Protein AF-A3WXB7-F1 (afdb_monomer_lite)

Foldseek 3Di:
DDDDPDDDDDDDDDDDDDPPPPPPPPPPPPPDLVVQWAELVVLVFDFADPDECAVSVQVLQVVCQVVLIEYGYEFHEHEYAEHEHAASRAYEYAAPGAEYEHPDDDDNYDYDPHDNYHYYRYHYHPNPDDDDDD

pLDDT: mean 83.61, std 18.51, range [44.09, 98.44]

Sequence (134 aa):
MDIPRRHVLGASAAGIAGALAIPAEAARTAPLTSALGRDATHYGVRPNATGDQTRTLQRAIDEAARANAPLALPPGVYRTGPLQLSKGSQLVGVRGATTLTFTGGASLLAAEGADHLGLSNLTFDGGGIPLPER

Secondary structure (DSSP, 8-state):
----------------------------PPPPHHHHSEEGGGGT--TT-SS--HHHHHHHHHHHHHTT--EE--SEEEEES-EEEPTT-EEE--TTTEEEEE-SSS-SEEESS--S-EEES-EEE-TTPPPPP-

Structure (mmCIF, N/CA/C/O backbone):
data_AF-A3WXB7-F1
#
_entry.id   AF-A3WXB7-F1
#
loop_
_atom_site.group_PDB
_atom_site.id
_atom_site.type_symbol
_atom_site.label_atom_id
_atom_site.label_alt_id
_atom_site.label_comp_id
_atom_site.label_asym_id
_atom_site.label_entity_id
_atom_site.label_seq_id
_atom_site.pdbx_PDB_ins_code
_atom_site.Cartn_x
_atom_site.Cartn_y
_atom_site.Cartn_z
_atom_site.occupancy
_atom_site.B_iso_or_equiv
_atom_site.auth_seq_id
_atom_site.auth_comp_id
_atom_site.auth_asym_id
_atom_site.auth_atom_id
_atom_site.pdbx_PDB_model_num
ATOM 1 N N . MET A 1 1 ? 42.521 -59.313 -47.006 1.00 45.97 1 MET A N 1
ATOM 2 C CA . MET A 1 1 ? 41.905 -58.598 -45.873 1.00 45.97 1 MET A CA 1
ATOM 3 C C . MET A 1 1 ? 42.244 -59.441 -44.672 1.00 45.97 1 MET A C 1
ATOM 5 O O . MET A 1 1 ? 41.469 -60.320 -44.358 1.00 45.97 1 MET A O 1
ATOM 9 N N . ASP A 1 2 ? 43.424 -59.271 -44.072 1.00 45.75 2 ASP A N 1
ATOM 10 C CA . ASP A 1 2 ? 43.918 -60.262 -43.106 1.00 45.75 2 ASP A CA 1
ATOM 11 C C . ASP A 1 2 ? 44.731 -59.565 -42.016 1.00 45.75 2 ASP A C 1
ATOM 13 O O . ASP A 1 2 ? 45.954 -59.464 -42.063 1.00 45.75 2 ASP A O 1
ATOM 17 N N . ILE A 1 3 ? 44.002 -59.014 -41.046 1.00 57.66 3 ILE A N 1
ATOM 18 C CA . ILE A 1 3 ? 44.565 -58.394 -39.848 1.00 57.66 3 ILE A CA 1
ATOM 19 C C . ILE A 1 3 ? 44.895 -59.521 -38.849 1.00 57.66 3 ILE A C 1
ATOM 21 O O . ILE A 1 3 ? 43.994 -60.279 -38.470 1.00 57.66 3 ILE A O 1
ATOM 25 N N . PRO A 1 4 ? 46.163 -59.677 -38.420 1.00 68.19 4 PRO A N 1
ATOM 26 C CA . PRO A 1 4 ? 46.563 -60.750 -37.519 1.00 68.19 4 PRO A CA 1
ATOM 27 C C . PRO A 1 4 ? 46.015 -60.537 -36.101 1.00 68.19 4 PRO A C 1
ATOM 29 O O . PRO A 1 4 ? 46.194 -59.499 -35.472 1.00 68.19 4 PRO A O 1
ATOM 32 N N . ARG A 1 5 ? 45.378 -61.587 -35.581 1.00 64.44 5 ARG A N 1
ATOM 33 C CA . ARG A 1 5 ? 44.547 -61.615 -34.366 1.00 64.44 5 ARG A CA 1
ATOM 34 C C . ARG A 1 5 ? 45.340 -61.841 -33.068 1.00 64.44 5 ARG A C 1
ATOM 36 O O . ARG A 1 5 ? 44.822 -62.447 -32.137 1.00 64.44 5 ARG A O 1
ATOM 43 N N . ARG A 1 6 ? 46.613 -61.428 -33.005 1.00 66.69 6 ARG A N 1
ATOM 44 C CA . ARG A 1 6 ? 47.487 -61.717 -31.849 1.00 66.69 6 ARG A CA 1
ATOM 45 C C . ARG A 1 6 ? 48.388 -60.549 -31.431 1.00 66.69 6 ARG A C 1
ATOM 47 O O . ARG A 1 6 ? 49.546 -60.468 -31.809 1.00 66.69 6 ARG A O 1
ATOM 54 N N . HIS A 1 7 ? 47.823 -59.675 -30.614 1.00 50.16 7 HIS A N 1
ATOM 55 C CA . HIS A 1 7 ? 48.491 -58.867 -29.584 1.00 50.16 7 HIS A CA 1
ATOM 56 C C . HIS A 1 7 ? 47.348 -58.439 -28.649 1.00 50.16 7 HIS A C 1
ATOM 58 O O . HIS A 1 7 ? 46.575 -57.555 -28.987 1.00 50.16 7 HIS A O 1
ATOM 64 N N . VAL A 1 8 ? 46.924 -59.275 -27.699 1.00 57.16 8 VAL A N 1
ATOM 65 C CA . VAL A 1 8 ? 47.519 -59.489 -26.366 1.00 57.16 8 VAL A CA 1
ATOM 66 C C . VAL A 1 8 ? 47.756 -58.175 -25.615 1.00 57.16 8 VAL A C 1
ATOM 68 O O . VAL A 1 8 ? 48.728 -57.479 -25.872 1.00 57.16 8 VAL A O 1
ATOM 71 N N . LEU A 1 9 ? 46.819 -57.935 -24.688 1.00 50.56 9 LEU A N 1
ATOM 72 C CA . LEU A 1 9 ? 46.906 -57.308 -23.363 1.00 50.56 9 LEU A CA 1
ATOM 73 C C . LEU A 1 9 ? 47.745 -56.035 -23.159 1.00 50.56 9 LEU A C 1
ATOM 75 O O . LEU A 1 9 ? 48.964 -56.050 -23.272 1.00 50.56 9 LEU A O 1
ATOM 79 N N . GLY A 1 10 ? 47.091 -55.025 -22.572 1.00 49.62 10 GLY A N 1
ATOM 80 C CA . GLY A 1 10 ? 47.752 -54.126 -21.622 1.00 49.62 10 GLY A CA 1
ATOM 81 C C . GLY A 1 10 ? 47.085 -52.762 -21.457 1.00 49.62 10 GLY A C 1
ATOM 82 O O . GLY A 1 10 ? 47.447 -51.841 -22.173 1.00 49.62 10 GLY A O 1
ATOM 83 N N . ALA A 1 11 ? 46.154 -52.627 -20.506 1.00 52.94 11 ALA A N 1
ATOM 84 C CA . ALA A 1 11 ? 45.912 -51.398 -19.728 1.00 52.94 11 ALA A CA 1
ATOM 85 C C . ALA A 1 11 ? 44.808 -51.696 -18.690 1.00 52.94 11 ALA A C 1
ATOM 87 O O . ALA A 1 11 ? 43.649 -51.861 -19.048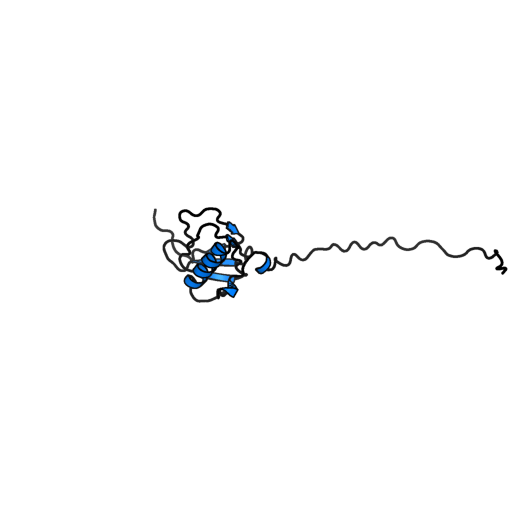 1.00 52.94 11 ALA A O 1
ATOM 88 N N . SER A 1 12 ? 45.158 -52.084 -17.465 1.00 55.44 12 SER A N 1
ATOM 89 C CA . SER A 1 12 ? 45.448 -51.197 -16.324 1.00 55.44 12 SER A CA 1
ATOM 90 C C . SER A 1 12 ? 44.184 -50.731 -15.602 1.00 55.44 12 SER A C 1
ATOM 92 O O . SER A 1 12 ? 43.299 -50.098 -16.165 1.00 55.44 12 SER A O 1
ATOM 94 N N . ALA A 1 13 ? 44.143 -51.106 -14.328 1.00 50.31 13 ALA A N 1
ATOM 95 C CA . ALA A 1 13 ? 43.083 -50.906 -13.363 1.00 50.31 13 ALA A CA 1
ATOM 96 C C . ALA A 1 13 ? 42.893 -49.446 -12.915 1.00 50.31 13 ALA A C 1
ATOM 98 O O . ALA A 1 13 ? 43.806 -48.633 -13.004 1.00 50.31 13 ALA A O 1
ATOM 99 N N . ALA A 1 14 ? 41.727 -49.232 -12.294 1.00 50.16 14 ALA A N 1
ATOM 100 C CA . ALA A 1 14 ? 41.417 -48.230 -11.273 1.00 50.16 14 ALA A CA 1
ATOM 101 C C . ALA A 1 14 ? 41.447 -46.749 -11.695 1.00 50.16 14 ALA A C 1
ATOM 103 O O . ALA A 1 14 ? 42.493 -46.158 -11.939 1.00 50.16 14 ALA A O 1
ATOM 104 N N . GLY A 1 15 ? 40.274 -46.110 -11.660 1.00 44.09 15 GLY A N 1
ATOM 105 C CA . GLY A 1 15 ? 40.173 -44.671 -11.868 1.00 44.09 15 GLY A CA 1
ATOM 106 C C . GLY A 1 15 ? 38.820 -44.073 -11.493 1.00 44.09 15 GLY A C 1
ATOM 107 O O . GLY A 1 15 ? 37.953 -43.930 -12.340 1.00 44.09 15 GLY A O 1
ATOM 108 N N . ILE A 1 16 ? 38.737 -43.622 -10.239 1.00 52.88 16 ILE A N 1
ATOM 109 C CA . ILE A 1 16 ? 37.951 -42.477 -9.749 1.00 52.88 16 ILE A CA 1
ATOM 110 C C . ILE A 1 16 ? 36.415 -42.636 -9.692 1.00 52.88 16 ILE A C 1
ATOM 112 O O . ILE A 1 16 ? 35.661 -42.189 -10.552 1.00 52.88 16 ILE A O 1
ATOM 116 N N . ALA A 1 17 ? 35.947 -43.163 -8.557 1.00 51.78 17 ALA A N 1
ATOM 117 C CA . ALA A 1 17 ? 34.673 -42.749 -7.980 1.00 51.78 17 ALA A CA 1
ATOM 118 C C . ALA A 1 17 ? 34.779 -41.267 -7.575 1.00 51.78 17 ALA A C 1
ATOM 120 O O . ALA A 1 17 ? 35.648 -40.898 -6.788 1.00 51.78 17 ALA A O 1
ATOM 121 N N . GLY A 1 18 ? 33.921 -40.418 -8.134 1.00 45.62 18 GLY A N 1
ATOM 122 C CA . GLY A 1 18 ? 33.960 -38.978 -7.887 1.00 45.62 18 GLY A CA 1
ATOM 123 C C . GLY A 1 18 ? 32.817 -38.242 -8.569 1.00 45.62 18 GLY A C 1
ATOM 124 O O . GLY A 1 18 ? 33.044 -37.252 -9.256 1.00 45.62 18 GLY A O 1
ATOM 125 N N . ALA A 1 19 ? 31.583 -38.728 -8.411 1.00 49.22 19 ALA A N 1
ATOM 126 C CA . ALA A 1 19 ? 30.418 -37.893 -8.666 1.00 49.22 19 ALA A CA 1
ATOM 127 C C . ALA A 1 19 ? 30.423 -36.780 -7.608 1.00 49.22 19 ALA A C 1
ATOM 129 O O . ALA A 1 19 ? 29.985 -36.982 -6.477 1.00 49.22 19 ALA A O 1
ATOM 130 N N . LEU A 1 20 ? 30.992 -35.626 -7.957 1.00 46.44 20 LEU A N 1
ATOM 131 C CA . LEU A 1 20 ? 30.849 -34.401 -7.184 1.00 46.44 20 LEU A CA 1
ATOM 132 C C . LEU A 1 20 ? 29.361 -34.047 -7.179 1.00 46.44 20 LEU A C 1
ATOM 134 O O . LEU A 1 20 ? 28.842 -33.452 -8.122 1.00 46.44 20 LEU A O 1
ATOM 138 N N . ALA A 1 21 ? 28.663 -34.459 -6.124 1.00 54.25 21 ALA A N 1
ATOM 139 C CA . ALA A 1 21 ? 27.364 -33.919 -5.786 1.00 54.25 21 ALA A CA 1
ATOM 140 C C . ALA A 1 21 ? 27.575 -32.435 -5.477 1.00 54.25 21 ALA A C 1
ATOM 142 O O . ALA A 1 21 ? 28.007 -32.079 -4.385 1.00 54.25 21 ALA A O 1
ATOM 143 N N . ILE A 1 22 ? 27.336 -31.570 -6.462 1.00 55.94 22 ILE A N 1
ATOM 144 C CA . ILE A 1 22 ? 27.180 -30.141 -6.212 1.00 55.94 22 ILE A CA 1
ATOM 145 C C . ILE A 1 22 ? 25.876 -30.021 -5.422 1.00 55.94 22 ILE A C 1
ATOM 147 O O . ILE A 1 22 ? 24.821 -30.331 -5.986 1.00 55.94 22 ILE A O 1
ATOM 151 N N . PRO A 1 23 ? 25.890 -29.620 -4.137 1.00 47.44 23 PRO A N 1
ATOM 152 C CA . PRO A 1 23 ? 24.653 -29.227 -3.502 1.00 47.44 23 PRO A CA 1
ATOM 153 C C . PRO A 1 23 ? 24.188 -27.988 -4.261 1.00 47.44 23 PRO A C 1
ATOM 155 O O . PRO A 1 23 ? 24.803 -26.924 -4.191 1.00 47.44 23 PRO A O 1
ATOM 158 N N . ALA A 1 24 ? 23.127 -28.144 -5.049 1.00 53.44 24 ALA A N 1
ATOM 159 C CA . ALA A 1 24 ? 22.360 -27.023 -5.548 1.00 53.44 24 ALA A CA 1
ATOM 160 C C . ALA A 1 24 ? 21.657 -26.402 -4.336 1.00 53.44 24 ALA A C 1
ATOM 162 O O . ALA A 1 24 ? 20.465 -26.601 -4.112 1.00 53.44 24 ALA A O 1
ATOM 163 N N . GLU A 1 25 ? 22.420 -25.674 -3.522 1.00 49.50 25 GLU A N 1
ATOM 164 C CA . GLU A 1 25 ? 21.891 -24.656 -2.631 1.00 49.50 25 GLU A CA 1
ATOM 165 C C . GLU A 1 25 ? 21.310 -23.600 -3.571 1.00 49.50 25 GLU A C 1
ATOM 167 O O . GLU A 1 25 ? 21.975 -22.650 -3.988 1.00 49.50 25 GLU A O 1
ATOM 172 N N . ALA A 1 26 ? 20.091 -23.861 -4.042 1.00 53.28 26 ALA A N 1
ATOM 173 C CA . ALA A 1 26 ? 19.341 -22.945 -4.864 1.00 53.28 26 ALA A CA 1
ATOM 174 C C . ALA A 1 26 ? 19.209 -21.670 -4.040 1.00 53.28 26 ALA A C 1
ATOM 176 O O . ALA A 1 26 ? 18.409 -21.599 -3.104 1.00 53.28 26 ALA A O 1
ATOM 177 N N . ALA A 1 27 ? 20.046 -20.685 -4.366 1.00 52.97 27 ALA A N 1
ATOM 178 C CA . ALA A 1 27 ? 19.901 -19.326 -3.908 1.00 52.97 27 ALA A CA 1
ATOM 179 C C . ALA A 1 27 ? 18.460 -18.938 -4.232 1.00 52.97 27 ALA A C 1
ATOM 181 O O . ALA A 1 27 ? 18.109 -18.732 -5.396 1.00 52.97 27 ALA A O 1
ATOM 182 N N . ARG A 1 28 ? 17.600 -18.939 -3.207 1.00 55.47 28 ARG A N 1
ATOM 183 C CA . ARG A 1 28 ? 16.208 -18.513 -3.315 1.00 55.47 28 ARG A CA 1
ATOM 184 C C . ARG A 1 28 ? 16.241 -17.011 -3.540 1.00 55.47 28 ARG A C 1
ATOM 186 O O . ARG A 1 28 ? 16.081 -16.222 -2.614 1.00 55.47 28 ARG A O 1
ATOM 193 N N . THR A 1 29 ? 16.523 -16.625 -4.776 1.00 56.34 29 THR A N 1
ATOM 194 C CA . THR A 1 29 ? 16.190 -15.312 -5.296 1.00 56.34 29 THR A CA 1
ATOM 195 C C . THR A 1 29 ? 14.705 -15.130 -5.022 1.00 56.34 29 THR A C 1
ATOM 197 O O . THR A 1 29 ? 13.896 -16.009 -5.331 1.00 56.34 29 THR A O 1
ATOM 200 N N . ALA A 1 30 ? 14.355 -14.046 -4.327 1.00 59.03 30 ALA A N 1
ATOM 201 C CA . ALA A 1 30 ? 12.958 -13.724 -4.094 1.00 59.03 30 ALA A CA 1
ATOM 202 C C . ALA A 1 30 ? 12.237 -13.764 -5.454 1.00 59.03 30 ALA A C 1
ATOM 204 O O . ALA A 1 30 ? 12.782 -13.222 -6.423 1.00 59.03 30 ALA A O 1
ATOM 205 N N . PRO A 1 31 ? 11.077 -14.441 -5.563 1.00 57.50 31 PRO A N 1
ATOM 206 C CA . PRO A 1 31 ? 10.340 -14.481 -6.815 1.00 57.50 31 PRO A CA 1
ATOM 207 C C . PRO A 1 31 ? 10.139 -13.051 -7.311 1.00 57.50 31 PRO A C 1
ATOM 209 O O . PRO A 1 31 ? 9.830 -12.155 -6.521 1.00 57.50 31 PRO A O 1
ATOM 212 N N . LEU A 1 32 ? 10.370 -12.837 -8.610 1.00 59.19 32 LEU A N 1
ATOM 213 C CA . LEU A 1 32 ? 10.192 -11.529 -9.233 1.00 59.19 32 LEU A CA 1
ATOM 214 C C . LEU A 1 32 ? 8.804 -11.002 -8.863 1.00 59.19 32 LEU A C 1
ATOM 216 O O . LEU A 1 32 ? 7.828 -11.741 -8.954 1.00 59.19 32 LEU A O 1
ATOM 220 N N . THR A 1 33 ? 8.691 -9.736 -8.465 1.00 59.00 33 THR A N 1
ATOM 221 C CA . THR A 1 33 ? 7.406 -9.143 -8.063 1.00 59.00 33 THR A CA 1
ATOM 222 C C . THR A 1 33 ? 6.347 -9.289 -9.167 1.00 59.00 33 THR A C 1
ATOM 224 O O . THR A 1 33 ? 5.193 -9.576 -8.877 1.00 59.00 33 THR A O 1
ATOM 227 N N . SER A 1 34 ? 6.760 -9.256 -10.441 1.00 58.91 34 SER A N 1
ATOM 228 C CA . SER A 1 34 ? 5.895 -9.541 -11.599 1.00 58.91 34 SER A CA 1
ATOM 229 C C . SER A 1 34 ? 5.378 -10.987 -11.686 1.00 58.91 34 SER A C 1
ATOM 231 O O . SER A 1 34 ? 4.384 -11.227 -12.363 1.00 58.91 34 SER A O 1
ATOM 233 N N . ALA A 1 35 ? 6.029 -11.960 -11.043 1.00 67.12 35 ALA A N 1
ATOM 234 C CA . ALA A 1 35 ? 5.550 -13.342 -10.962 1.00 67.12 35 ALA A CA 1
ATOM 235 C C . ALA A 1 35 ? 4.457 -13.517 -9.893 1.00 67.12 35 ALA A C 1
ATOM 237 O O . ALA A 1 35 ? 3.756 -14.525 -9.887 1.00 67.12 35 ALA A O 1
ATOM 238 N N . LEU A 1 36 ? 4.315 -12.540 -8.991 1.00 72.50 36 LEU A N 1
ATOM 239 C CA . LEU A 1 36 ? 3.317 -12.534 -7.922 1.00 72.50 36 LEU A CA 1
ATOM 240 C C . LEU A 1 36 ? 1.998 -11.884 -8.365 1.00 72.50 36 LEU A C 1
ATOM 242 O O . LEU A 1 36 ? 0.971 -12.112 -7.732 1.00 72.50 36 LEU A O 1
ATOM 246 N N . GLY A 1 37 ? 2.020 -11.080 -9.433 1.00 87.88 37 GLY A N 1
ATOM 247 C CA . GLY A 1 37 ? 0.868 -10.338 -9.929 1.00 87.88 37 GLY A CA 1
ATOM 248 C C . GLY A 1 37 ? 1.264 -9.112 -10.754 1.00 87.88 37 GLY A C 1
ATOM 249 O O . GLY A 1 37 ? 2.384 -9.003 -11.252 1.00 87.88 37 GLY A O 1
ATOM 250 N N . ARG A 1 38 ? 0.336 -8.165 -10.897 1.00 93.88 38 ARG A N 1
ATOM 251 C CA . ARG A 1 38 ? 0.571 -6.879 -11.559 1.00 93.88 38 ARG A CA 1
ATOM 252 C C . ARG A 1 38 ? 1.410 -5.973 -10.666 1.00 93.88 38 ARG A C 1
ATOM 254 O O . ARG A 1 38 ? 1.016 -5.697 -9.539 1.00 93.88 38 ARG A O 1
ATOM 261 N N . ASP A 1 39 ? 2.539 -5.489 -11.169 1.00 95.12 39 ASP A N 1
ATOM 262 C CA . ASP A 1 39 ? 3.440 -4.629 -10.398 1.00 95.12 39 ASP A CA 1
ATOM 263 C C . ASP A 1 39 ? 2.818 -3.240 -10.150 1.00 95.12 39 ASP A C 1
ATOM 265 O O . ASP A 1 39 ? 2.457 -2.517 -11.085 1.00 95.12 39 ASP A O 1
ATOM 269 N N . ALA A 1 40 ? 2.720 -2.852 -8.876 1.00 96.38 40 ALA A N 1
ATOM 270 C CA . ALA A 1 40 ? 2.195 -1.563 -8.432 1.00 96.38 40 ALA A CA 1
ATOM 271 C C . ALA A 1 40 ? 2.927 -0.356 -9.053 1.00 96.38 40 ALA A C 1
ATOM 273 O O . ALA A 1 40 ? 2.337 0.714 -9.237 1.00 96.38 40 ALA A O 1
ATOM 274 N N . THR A 1 41 ? 4.199 -0.512 -9.425 1.00 95.69 41 THR A N 1
ATOM 275 C CA . THR A 1 41 ? 5.005 0.557 -10.028 1.00 95.69 41 THR A CA 1
ATOM 276 C C . THR A 1 41 ? 4.536 0.957 -11.422 1.00 95.69 41 THR A C 1
ATOM 278 O O . THR A 1 41 ? 4.700 2.127 -11.795 1.00 95.69 41 THR A O 1
ATOM 281 N N . HIS A 1 42 ? 3.873 0.049 -12.150 1.00 95.38 42 HIS A N 1
ATOM 282 C CA . HIS A 1 42 ? 3.221 0.351 -13.428 1.00 95.38 42 HIS A CA 1
ATOM 283 C C . HIS A 1 42 ? 2.017 1.284 -13.264 1.00 95.38 42 HIS A C 1
ATOM 285 O O . HIS A 1 42 ? 1.713 2.058 -14.166 1.00 95.38 42 HIS A O 1
ATOM 291 N N . TYR A 1 43 ? 1.390 1.287 -12.087 1.00 95.81 43 TYR A N 1
ATOM 292 C CA . TYR A 1 43 ? 0.300 2.202 -11.736 1.00 95.81 43 TYR A CA 1
ATOM 293 C C . TYR A 1 43 ? 0.795 3.530 -11.148 1.00 95.81 43 TYR A C 1
ATOM 295 O O . TYR A 1 43 ? -0.003 4.369 -10.719 1.00 95.81 43 TYR A O 1
ATOM 303 N N . GLY A 1 44 ? 2.115 3.740 -11.128 1.00 96.31 44 GLY A N 1
ATOM 304 C CA . GLY A 1 44 ? 2.752 4.949 -10.614 1.00 96.31 44 GLY A CA 1
ATOM 305 C C . GLY A 1 44 ? 3.059 4.916 -9.120 1.00 96.31 44 GLY A C 1
ATOM 306 O O . GLY A 1 44 ? 3.545 5.917 -8.602 1.00 96.31 44 GLY A O 1
ATOM 307 N N . VAL A 1 45 ? 2.820 3.796 -8.428 1.00 97.75 45 VAL A N 1
ATOM 308 C CA . VAL A 1 45 ? 3.254 3.638 -7.034 1.00 97.75 45 VAL A CA 1
ATOM 309 C C . VAL A 1 45 ? 4.787 3.632 -6.996 1.00 97.75 45 VAL A C 1
ATOM 311 O O . VAL A 1 45 ? 5.459 3.098 -7.885 1.00 97.75 45 VAL A O 1
ATOM 314 N N . ARG A 1 46 ? 5.367 4.280 -5.991 1.00 98.06 46 ARG A N 1
ATOM 315 C CA . ARG A 1 46 ? 6.814 4.399 -5.809 1.00 98.06 46 ARG A CA 1
ATOM 316 C C . ARG A 1 46 ? 7.209 3.863 -4.431 1.00 98.06 46 ARG A C 1
ATOM 318 O O . ARG A 1 46 ? 6.752 4.409 -3.424 1.00 98.06 46 ARG A O 1
ATOM 325 N N . PRO A 1 47 ? 8.042 2.813 -4.353 1.00 97.19 47 PRO A N 1
ATOM 326 C CA . PRO A 1 47 ? 8.572 2.346 -3.079 1.00 97.19 47 PRO A CA 1
ATOM 327 C C . PRO A 1 47 ? 9.403 3.447 -2.414 1.00 97.19 47 PRO A C 1
ATOM 329 O O . PRO A 1 47 ? 10.136 4.165 -3.093 1.00 97.19 47 PRO A O 1
ATOM 332 N N . ASN A 1 48 ? 9.311 3.567 -1.090 1.00 97.88 48 ASN A N 1
ATOM 333 C CA . ASN A 1 48 ? 10.069 4.528 -0.279 1.00 97.88 48 ASN A CA 1
ATOM 334 C C . ASN A 1 48 ? 9.813 6.005 -0.623 1.00 97.88 48 ASN A C 1
ATOM 336 O O . ASN A 1 48 ? 10.625 6.868 -0.282 1.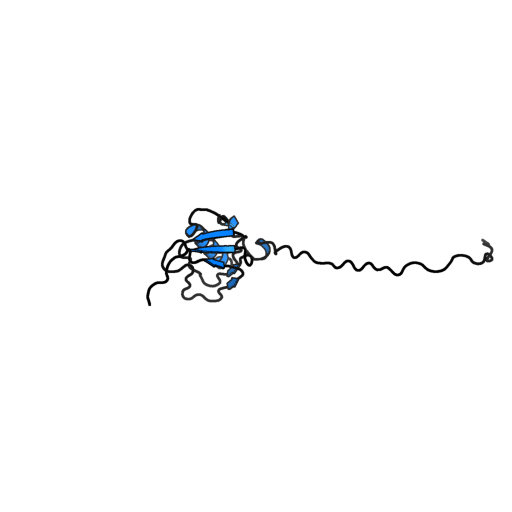00 97.88 48 ASN A O 1
ATOM 340 N N . ALA A 1 49 ? 8.695 6.322 -1.283 1.00 97.19 49 ALA A N 1
ATOM 341 C CA . ALA A 1 49 ? 8.307 7.712 -1.475 1.00 97.19 49 ALA A CA 1
ATOM 342 C C . ALA A 1 49 ? 8.066 8.392 -0.117 1.00 97.19 49 ALA A C 1
ATOM 344 O O . ALA A 1 49 ? 7.503 7.804 0.811 1.00 97.19 49 ALA A O 1
ATOM 345 N N . THR A 1 50 ? 8.484 9.651 -0.002 1.00 94.94 50 THR A N 1
ATOM 346 C CA . THR A 1 50 ? 8.293 10.449 1.216 1.00 94.94 50 THR A CA 1
ATOM 347 C C . THR A 1 50 ? 6.856 10.945 1.366 1.00 94.94 50 THR A C 1
ATOM 349 O O . THR A 1 50 ? 6.395 11.137 2.487 1.00 94.94 50 THR A O 1
ATOM 352 N N . GLY A 1 51 ? 6.154 11.137 0.246 1.00 94.94 51 GLY A N 1
ATOM 353 C CA . GLY A 1 51 ? 4.776 11.617 0.204 1.00 94.94 51 GLY A CA 1
ATOM 354 C C . GLY A 1 51 ? 3.730 10.519 0.384 1.00 94.94 51 GLY A C 1
ATOM 355 O O . GLY A 1 51 ? 3.997 9.332 0.188 1.00 94.94 51 GLY A O 1
ATOM 356 N N . ASP A 1 52 ? 2.517 10.951 0.722 1.00 96.94 52 ASP A N 1
ATOM 357 C CA . ASP A 1 52 ? 1.333 10.100 0.757 1.00 96.94 52 ASP A CA 1
ATOM 358 C C . ASP A 1 52 ? 0.953 9.626 -0.657 1.00 96.94 52 ASP A C 1
ATOM 360 O O . ASP A 1 52 ? 0.899 10.416 -1.603 1.00 96.94 52 ASP A O 1
ATOM 364 N N . GLN A 1 53 ? 0.701 8.326 -0.802 1.00 98.12 53 GLN A N 1
ATOM 365 C CA . GLN A 1 53 ? 0.376 7.689 -2.078 1.00 98.12 53 GLN A CA 1
ATOM 366 C C . GLN A 1 53 ? -1.034 7.095 -2.109 1.00 98.12 53 GLN A C 1
ATOM 368 O O . GLN A 1 53 ? -1.318 6.282 -2.989 1.00 98.12 53 GLN A O 1
ATOM 373 N N . THR A 1 54 ? -1.928 7.508 -1.204 1.00 98.31 54 THR A N 1
ATOM 374 C CA . THR A 1 54 ? -3.254 6.890 -1.017 1.00 98.31 54 THR A CA 1
ATOM 375 C C . THR A 1 54 ? -4.024 6.775 -2.326 1.00 98.31 54 THR A C 1
ATOM 377 O O . THR A 1 54 ? -4.463 5.694 -2.702 1.00 98.31 54 THR A O 1
ATOM 380 N N . ARG A 1 55 ? -4.130 7.872 -3.088 1.00 98.19 55 ARG A N 1
ATOM 381 C CA . ARG A 1 55 ? -4.870 7.886 -4.364 1.00 98.19 55 ARG A CA 1
ATOM 382 C C . ARG A 1 55 ? -4.273 6.931 -5.397 1.00 98.19 55 ARG A C 1
ATOM 384 O O . ARG A 1 55 ? -5.005 6.253 -6.113 1.00 98.19 55 ARG A O 1
ATOM 391 N N . THR A 1 56 ? -2.947 6.886 -5.484 1.00 98.31 56 THR A N 1
ATOM 392 C CA . THR A 1 56 ? -2.235 6.049 -6.455 1.00 98.31 56 THR A CA 1
ATOM 393 C C . THR A 1 56 ? -2.343 4.572 -6.087 1.00 98.31 56 THR A C 1
ATOM 395 O O . THR A 1 56 ? -2.594 3.748 -6.964 1.00 98.31 56 THR A O 1
ATOM 398 N N . LEU A 1 57 ? -2.209 4.247 -4.798 1.00 98.44 57 LEU A N 1
ATOM 399 C CA . LEU A 1 57 ? -2.394 2.898 -4.265 1.00 98.44 57 LEU A CA 1
ATOM 400 C C . LEU A 1 57 ? -3.836 2.422 -4.438 1.00 98.44 57 LEU A C 1
ATOM 402 O O . LEU A 1 57 ? -4.039 1.316 -4.928 1.00 98.44 57 LEU A O 1
ATOM 406 N N . GLN A 1 58 ? -4.823 3.265 -4.124 1.00 98.38 58 GLN A N 1
ATOM 407 C CA . GLN A 1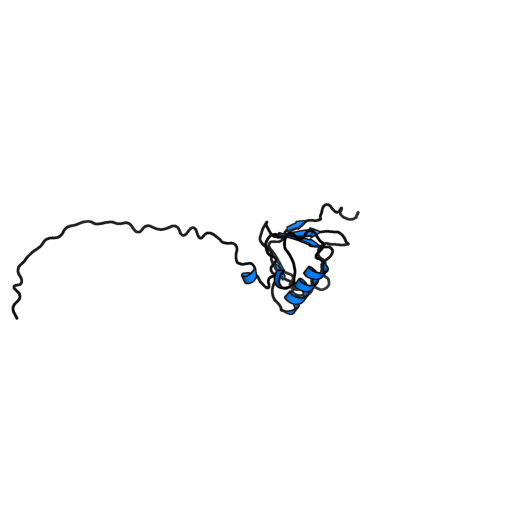 58 ? -6.236 2.932 -4.301 1.00 98.38 58 GLN A CA 1
ATOM 408 C C . GLN A 1 58 ? -6.542 2.584 -5.758 1.00 98.38 58 GLN A C 1
ATOM 410 O O . GLN A 1 58 ? -7.093 1.526 -6.043 1.00 98.38 58 GLN A O 1
ATOM 415 N N . ARG A 1 59 ? -6.098 3.427 -6.699 1.00 98.00 59 ARG A N 1
ATOM 416 C CA . ARG A 1 59 ? -6.260 3.150 -8.130 1.00 98.00 59 ARG A CA 1
ATOM 417 C C . ARG A 1 59 ? -5.604 1.829 -8.537 1.00 98.00 59 ARG A C 1
ATOM 419 O O . ARG A 1 59 ? -6.199 1.069 -9.292 1.00 98.00 59 ARG A O 1
ATOM 426 N N . ALA A 1 60 ? -4.394 1.553 -8.050 1.00 97.81 60 ALA A N 1
ATOM 427 C CA . ALA A 1 60 ? -3.688 0.312 -8.361 1.00 97.81 60 ALA A CA 1
ATOM 428 C C . ALA A 1 60 ? -4.449 -0.925 -7.848 1.00 97.81 60 ALA A C 1
ATOM 430 O O . ALA A 1 60 ? -4.567 -1.912 -8.573 1.00 97.81 60 ALA A O 1
ATOM 431 N N . ILE A 1 61 ? -5.003 -0.851 -6.633 1.00 97.19 61 ILE A N 1
ATOM 432 C CA . ILE A 1 61 ? -5.851 -1.897 -6.041 1.00 97.19 61 ILE A CA 1
ATOM 433 C C . ILE A 1 61 ? -7.087 -2.126 -6.908 1.00 97.19 61 ILE A C 1
ATOM 435 O O . ILE A 1 61 ? -7.351 -3.258 -7.310 1.00 97.19 61 ILE A O 1
ATOM 439 N N . ASP A 1 62 ? -7.803 -1.055 -7.246 1.00 96.19 62 ASP A N 1
ATOM 440 C CA . ASP A 1 62 ? -9.042 -1.138 -8.017 1.00 96.19 62 ASP A CA 1
ATOM 441 C C . ASP A 1 62 ? -8.800 -1.709 -9.420 1.00 96.19 62 ASP A C 1
ATOM 443 O O . ASP A 1 62 ? -9.558 -2.553 -9.897 1.00 96.19 62 ASP A O 1
ATOM 447 N N . GLU A 1 63 ? -7.735 -1.275 -10.097 1.00 96.19 63 GLU A N 1
ATOM 448 C CA . GLU A 1 63 ? -7.395 -1.758 -11.436 1.00 96.19 63 GLU A CA 1
ATOM 449 C C . GLU A 1 63 ? -6.918 -3.217 -11.429 1.00 96.19 63 GLU A C 1
ATOM 451 O O . GLU A 1 63 ? -7.262 -3.973 -12.342 1.00 96.19 63 GLU A O 1
ATOM 456 N N . ALA A 1 64 ? -6.170 -3.644 -10.408 1.00 95.38 64 ALA A N 1
ATOM 457 C CA . ALA A 1 64 ? -5.765 -5.040 -10.256 1.00 95.38 64 ALA A CA 1
ATOM 458 C C . ALA A 1 64 ? -6.961 -5.952 -9.928 1.00 95.38 64 ALA A C 1
ATOM 460 O O . ALA A 1 64 ? -7.136 -6.990 -10.573 1.00 95.38 64 ALA A O 1
ATOM 461 N N . ALA A 1 65 ? -7.839 -5.522 -9.015 1.00 93.94 65 ALA A N 1
ATOM 462 C CA . ALA A 1 65 ? -9.058 -6.243 -8.654 1.00 93.94 65 ALA A CA 1
ATOM 463 C C . ALA A 1 65 ? -10.003 -6.402 -9.857 1.00 93.94 65 ALA A C 1
ATOM 465 O O . ALA A 1 65 ? -10.456 -7.508 -10.146 1.00 93.94 65 ALA A O 1
ATOM 466 N N . ARG A 1 66 ? -10.225 -5.332 -10.638 1.00 93.88 66 ARG A N 1
ATOM 467 C CA . ARG A 1 66 ? -11.006 -5.390 -11.894 1.00 93.88 66 ARG A CA 1
ATOM 468 C C . ARG A 1 66 ? -10.416 -6.359 -12.914 1.00 93.88 66 ARG A C 1
ATOM 470 O O . ARG A 1 66 ? -11.155 -6.970 -13.681 1.00 93.88 66 ARG A O 1
ATOM 477 N N . ALA A 1 67 ? -9.094 -6.499 -12.929 1.00 93.81 67 ALA A N 1
ATOM 478 C CA . ALA A 1 67 ? -8.396 -7.439 -1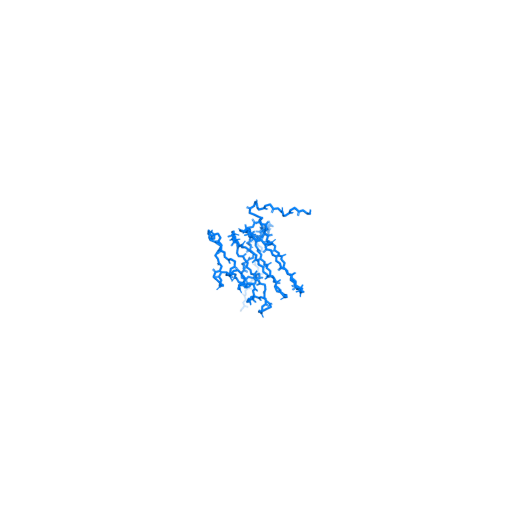3.792 1.00 93.81 67 ALA A CA 1
ATOM 479 C C . ALA A 1 67 ? -8.353 -8.876 -13.240 1.00 93.81 67 ALA A C 1
ATOM 481 O O . ALA A 1 67 ? -7.763 -9.735 -13.893 1.00 93.81 67 ALA A O 1
ATOM 482 N N . ASN A 1 68 ? -8.952 -9.144 -12.071 1.00 92.06 68 ASN A N 1
ATOM 483 C CA . ASN A 1 68 ? -8.866 -10.420 -11.354 1.00 92.06 68 ASN A CA 1
ATOM 484 C C . ASN A 1 68 ? -7.416 -10.899 -11.171 1.00 92.06 68 ASN A C 1
ATOM 486 O O . ASN A 1 68 ? -7.120 -12.089 -11.278 1.00 92.06 68 ASN A O 1
ATOM 490 N N . ALA A 1 69 ? -6.501 -9.961 -10.927 1.00 93.69 69 ALA A N 1
ATOM 491 C CA . ALA A 1 69 ? -5.081 -10.236 -10.775 1.00 93.69 69 ALA A CA 1
ATOM 492 C C . ALA A 1 69 ? -4.578 -9.693 -9.431 1.00 93.69 69 ALA A C 1
ATOM 494 O O . ALA A 1 69 ? -5.005 -8.611 -9.021 1.00 93.69 69 ALA A O 1
ATOM 495 N N . PRO A 1 70 ? -3.642 -10.381 -8.754 1.00 95.88 70 PRO A N 1
ATOM 496 C CA . PRO A 1 70 ? -3.007 -9.819 -7.572 1.00 95.88 70 PRO A CA 1
ATOM 497 C C . PRO A 1 70 ? -2.239 -8.540 -7.908 1.00 95.88 70 PRO A C 1
ATOM 499 O O . PRO A 1 70 ? -1.606 -8.452 -8.959 1.00 95.88 70 PRO A O 1
ATOM 502 N N . LEU A 1 71 ? -2.276 -7.558 -7.012 1.00 97.50 71 LEU A N 1
ATOM 503 C CA . LEU A 1 71 ? -1.399 -6.397 -7.028 1.00 97.50 71 LEU A CA 1
ATOM 504 C C . LEU A 1 71 ? -0.131 -6.736 -6.248 1.00 97.50 71 LEU A C 1
ATOM 506 O O . LEU A 1 71 ? -0.161 -6.951 -5.034 1.00 97.50 71 LEU A O 1
ATOM 510 N N . ALA A 1 72 ? 0.989 -6.767 -6.954 1.00 97.31 72 ALA A N 1
ATOM 511 C CA . ALA A 1 72 ? 2.288 -7.045 -6.387 1.00 97.31 72 ALA A CA 1
ATOM 512 C C . ALA A 1 72 ? 2.991 -5.733 -6.009 1.00 97.31 72 ALA A C 1
ATOM 514 O O . ALA A 1 72 ? 3.197 -4.850 -6.842 1.00 97.31 72 ALA A O 1
ATOM 515 N N . LEU A 1 73 ? 3.352 -5.605 -4.736 1.00 97.69 73 LEU A N 1
ATOM 516 C CA . LEU A 1 73 ? 4.056 -4.465 -4.163 1.00 97.69 73 LEU A CA 1
ATOM 517 C C . LEU A 1 73 ? 5.538 -4.835 -4.007 1.00 97.69 73 LEU A C 1
ATOM 519 O O . LEU A 1 73 ? 5.860 -5.722 -3.209 1.00 97.69 73 LEU A O 1
ATOM 523 N N . PRO A 1 74 ? 6.459 -4.173 -4.729 1.00 96.12 74 PRO A N 1
ATOM 524 C CA . PRO A 1 74 ? 7.888 -4.395 -4.536 1.00 96.12 74 PRO A CA 1
ATOM 525 C C . PRO A 1 74 ? 8.346 -4.112 -3.093 1.00 96.12 74 PRO A C 1
ATOM 527 O O . PRO A 1 74 ? 7.625 -3.462 -2.323 1.00 96.12 74 PRO A O 1
ATOM 530 N N . PRO A 1 75 ? 9.557 -4.545 -2.709 1.00 96.75 75 PRO A N 1
ATOM 531 C CA . PRO A 1 75 ? 10.177 -4.132 -1.455 1.00 96.75 75 PRO A CA 1
ATOM 532 C C . PRO A 1 75 ? 10.204 -2.604 -1.296 1.00 96.75 75 PRO A C 1
ATOM 534 O O . PRO A 1 75 ? 10.643 -1.885 -2.193 1.00 96.75 75 PRO A O 1
ATOM 537 N N . GLY A 1 76 ? 9.757 -2.113 -0.145 1.00 97.69 76 GLY A N 1
ATOM 538 C CA . GLY A 1 76 ? 9.809 -0.712 0.246 1.00 97.69 76 GLY A CA 1
ATOM 539 C C . GLY A 1 76 ? 8.703 -0.308 1.215 1.00 97.69 76 GLY A C 1
ATOM 540 O O . GLY A 1 76 ? 7.817 -1.091 1.566 1.00 97.69 76 GLY A O 1
ATOM 541 N N . VAL A 1 77 ? 8.775 0.952 1.635 1.00 98.44 77 VAL A N 1
ATOM 542 C CA . VAL A 1 77 ? 7.781 1.603 2.490 1.00 98.44 77 VAL A CA 1
ATOM 543 C C . VAL A 1 77 ? 6.811 2.406 1.632 1.00 98.44 77 VAL A C 1
ATOM 545 O O . VAL A 1 77 ? 7.224 3.223 0.807 1.00 98.44 77 VAL A O 1
ATOM 548 N N . TYR A 1 78 ? 5.519 2.200 1.850 1.00 98.44 78 TYR A N 1
ATOM 549 C CA . TYR A 1 78 ? 4.439 2.874 1.142 1.00 98.44 78 TYR A CA 1
ATOM 550 C C . TYR A 1 78 ? 3.588 3.630 2.154 1.00 98.44 78 TYR A C 1
ATOM 552 O O . TYR A 1 78 ? 2.898 3.031 2.976 1.00 98.44 78 TYR A O 1
ATOM 560 N N . ARG A 1 79 ? 3.662 4.960 2.114 1.00 98.19 79 ARG A N 1
ATOM 561 C CA . ARG A 1 79 ? 2.899 5.838 3.003 1.00 98.19 79 ARG A CA 1
ATOM 562 C C . ARG A 1 79 ? 1.504 6.054 2.439 1.00 98.19 79 ARG A C 1
ATOM 564 O O . ARG A 1 79 ? 1.368 6.465 1.286 1.00 98.19 79 ARG A O 1
ATOM 571 N N . THR A 1 80 ? 0.492 5.755 3.238 1.00 98.44 80 THR A N 1
ATOM 572 C CA . THR A 1 80 ? -0.904 5.817 2.810 1.00 98.44 80 THR A CA 1
ATOM 573 C C . THR A 1 80 ? -1.824 6.132 3.976 1.00 98.44 80 THR A C 1
ATOM 575 O O . THR A 1 80 ? -1.625 5.650 5.089 1.00 98.44 80 THR A O 1
ATOM 578 N N . GLY A 1 81 ? -2.866 6.898 3.694 1.00 96.62 81 GLY A N 1
ATOM 579 C CA . GLY A 1 81 ? -4.077 6.964 4.491 1.00 96.62 81 GLY A CA 1
ATOM 580 C C . GLY A 1 81 ? -4.969 5.748 4.212 1.00 96.62 81 GLY A C 1
ATOM 581 O O . GLY A 1 81 ? -4.461 4.687 3.828 1.00 96.62 81 GLY A O 1
ATOM 582 N N . PRO A 1 82 ? -6.295 5.878 4.381 1.00 96.69 82 PRO A N 1
ATOM 583 C CA . PRO A 1 82 ? -7.216 4.757 4.251 1.00 96.69 82 PRO A CA 1
ATOM 584 C C . PRO A 1 82 ? -7.280 4.214 2.826 1.00 96.69 82 PRO A C 1
ATOM 586 O O . PRO A 1 82 ? -7.462 4.974 1.873 1.00 96.69 82 PRO A O 1
ATOM 589 N N . LEU A 1 83 ? -7.185 2.893 2.696 1.00 97.75 83 LEU A N 1
ATOM 590 C CA . LEU A 1 83 ? -7.399 2.172 1.445 1.00 97.75 83 LEU A CA 1
ATOM 591 C C . LEU A 1 83 ? -8.617 1.260 1.573 1.00 97.75 83 LEU A C 1
ATOM 593 O O . LEU A 1 83 ? -8.763 0.512 2.541 1.00 97.75 83 LEU A O 1
ATOM 597 N N . GLN A 1 84 ? -9.467 1.292 0.557 1.00 96.94 84 GLN A N 1
ATOM 598 C CA . GLN A 1 84 ? -10.634 0.439 0.439 1.00 96.94 84 GLN A CA 1
ATOM 599 C C . GLN A 1 84 ? -10.293 -0.787 -0.411 1.00 96.94 84 GLN A C 1
ATOM 601 O O . GLN A 1 84 ? -9.866 -0.670 -1.559 1.00 96.94 84 GLN A O 1
ATOM 606 N N . LEU A 1 85 ? -10.521 -1.975 0.135 1.00 96.94 85 LEU A N 1
ATOM 607 C CA . LEU A 1 85 ? -10.423 -3.233 -0.588 1.00 96.94 85 LEU A CA 1
ATOM 608 C C . LEU A 1 85 ? -11.793 -3.579 -1.170 1.00 96.94 85 LEU A C 1
ATOM 610 O O . LEU A 1 85 ? -12.791 -3.680 -0.452 1.00 96.94 85 LEU A O 1
ATOM 614 N N . SER A 1 86 ? -11.829 -3.758 -2.487 1.00 91.31 86 SER A N 1
ATOM 615 C CA . SER A 1 86 ? -12.998 -4.243 -3.221 1.00 91.31 86 SER A CA 1
ATOM 616 C C . SER A 1 86 ? -12.973 -5.770 -3.347 1.00 91.31 86 SER A C 1
ATOM 618 O O . SER A 1 86 ? -11.948 -6.412 -3.098 1.00 91.31 86 SER A O 1
ATOM 620 N N . LYS A 1 87 ? -14.099 -6.375 -3.739 1.00 92.12 87 LYS A N 1
ATOM 621 C CA . LYS A 1 87 ? -14.207 -7.824 -3.972 1.00 92.12 87 LYS A CA 1
ATOM 622 C C . LYS A 1 87 ? -13.071 -8.340 -4.864 1.00 92.12 87 LYS A C 1
ATOM 624 O O . LYS A 1 87 ? -12.802 -7.772 -5.918 1.00 92.12 87 LYS A O 1
ATOM 629 N N . GLY A 1 88 ? -12.432 -9.432 -4.444 1.00 90.56 88 GLY A N 1
ATOM 630 C CA . GLY A 1 88 ? -11.319 -10.042 -5.175 1.00 90.56 88 GLY A CA 1
ATOM 631 C C . GLY A 1 88 ? -9.995 -9.274 -5.095 1.00 90.56 88 GLY A C 1
ATOM 632 O O . GLY A 1 88 ? -9.051 -9.642 -5.796 1.00 90.56 88 GLY A O 1
ATOM 633 N N . SER A 1 89 ? -9.893 -8.230 -4.260 1.00 95.56 89 SER A N 1
ATOM 634 C CA . SER A 1 89 ? -8.620 -7.538 -4.042 1.00 95.56 89 SER A CA 1
ATOM 635 C C . SER A 1 89 ? -7.594 -8.497 -3.449 1.00 95.56 89 SER A C 1
ATOM 637 O O . SER A 1 89 ? -7.807 -9.102 -2.396 1.00 95.56 89 SER A O 1
ATOM 639 N N . GLN A 1 90 ? -6.453 -8.597 -4.120 1.00 96.31 90 GLN A N 1
ATOM 640 C CA . GLN A 1 90 ? -5.325 -9.399 -3.678 1.00 96.31 90 GLN A CA 1
ATOM 641 C C . GLN A 1 90 ? -4.080 -8.517 -3.645 1.00 96.31 90 GLN A C 1
ATOM 643 O O . GLN A 1 90 ? -3.672 -8.001 -4.679 1.00 96.31 90 GLN A O 1
ATOM 648 N N . LEU A 1 91 ? -3.488 -8.328 -2.469 1.00 97.44 91 LEU A N 1
ATOM 649 C CA . LEU A 1 91 ? -2.244 -7.591 -2.273 1.00 97.44 91 LEU A CA 1
ATOM 650 C C . LEU A 1 91 ? -1.135 -8.561 -1.867 1.00 97.44 91 LEU A C 1
ATOM 652 O O . LEU A 1 91 ? -1.263 -9.307 -0.890 1.00 97.44 91 LEU A O 1
ATOM 656 N N . VAL A 1 92 ? -0.029 -8.526 -2.604 1.00 97.25 92 VAL A N 1
ATOM 657 C CA . VAL A 1 92 ? 1.122 -9.401 -2.377 1.00 97.25 92 VAL A CA 1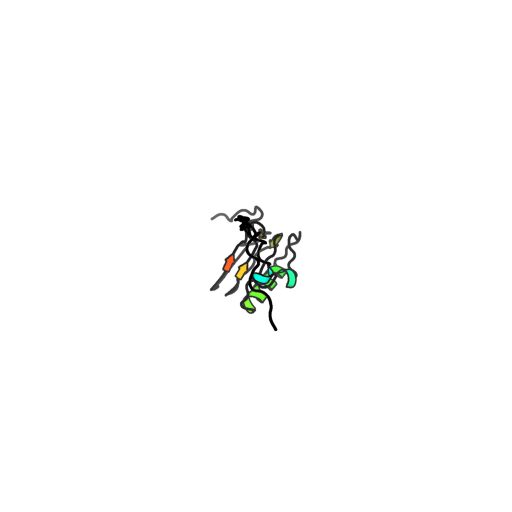
ATOM 658 C C . VAL A 1 92 ? 2.380 -8.558 -2.252 1.00 97.25 92 VAL A C 1
ATOM 660 O O . VAL A 1 92 ? 2.760 -7.859 -3.185 1.00 97.25 92 VAL A O 1
ATOM 663 N N . GLY A 1 93 ? 3.030 -8.621 -1.096 1.00 96.38 93 GLY A N 1
ATOM 664 C CA . GLY A 1 93 ? 4.321 -7.984 -0.863 1.00 96.38 93 GLY A CA 1
ATOM 665 C C . GLY A 1 93 ? 5.488 -8.964 -0.879 1.00 96.38 93 GLY A C 1
ATOM 666 O O . GLY A 1 93 ? 5.376 -10.132 -1.265 1.00 96.38 93 GLY A O 1
ATOM 667 N N . VAL A 1 94 ? 6.622 -8.485 -0.381 1.00 94.94 94 VAL A N 1
ATOM 668 C CA . VAL A 1 94 ? 7.802 -9.286 -0.069 1.00 94.94 94 VAL A CA 1
ATOM 669 C C . VAL A 1 94 ? 7.957 -9.366 1.446 1.00 94.94 94 VAL A C 1
ATOM 671 O O . VAL A 1 94 ? 7.986 -8.355 2.150 1.00 94.94 94 VAL A O 1
ATOM 674 N N . ARG A 1 95 ? 8.067 -10.595 1.961 1.00 93.69 95 ARG A N 1
ATOM 675 C CA . ARG A 1 95 ? 8.056 -10.873 3.401 1.00 93.69 95 ARG A CA 1
ATOM 676 C C . ARG A 1 95 ? 9.191 -10.134 4.108 1.00 93.69 95 ARG A C 1
ATOM 678 O O . ARG A 1 95 ? 10.356 -10.361 3.803 1.00 93.69 95 ARG A O 1
ATOM 685 N N . GLY A 1 96 ? 8.829 -9.279 5.064 1.00 94.56 96 GLY A N 1
ATOM 686 C CA . GLY A 1 96 ? 9.773 -8.466 5.836 1.00 94.56 96 GLY A CA 1
ATOM 687 C C . GLY A 1 96 ? 10.354 -7.263 5.085 1.00 94.56 96 GLY A C 1
ATOM 688 O O . GLY A 1 96 ? 11.190 -6.568 5.648 1.00 94.56 96 GLY A O 1
ATOM 689 N N . ALA A 1 97 ? 9.929 -7.010 3.842 1.00 96.31 97 ALA A N 1
ATOM 690 C CA . ALA A 1 97 ? 10.478 -5.943 3.010 1.00 96.31 97 ALA A CA 1
ATOM 691 C C . ALA A 1 97 ? 9.417 -5.010 2.402 1.00 96.31 97 ALA A C 1
ATOM 693 O O . ALA A 1 97 ? 9.784 -3.964 1.880 1.00 96.31 97 ALA A O 1
ATOM 694 N N . THR A 1 98 ? 8.127 -5.347 2.473 1.00 97.88 98 THR A N 1
ATOM 695 C CA . THR A 1 98 ? 7.022 -4.485 2.024 1.00 97.88 98 THR A CA 1
ATOM 696 C C . THR A 1 98 ? 6.206 -4.004 3.220 1.00 97.88 98 THR A C 1
ATOM 698 O O . THR A 1 98 ? 5.555 -4.810 3.886 1.00 97.88 98 THR A O 1
ATOM 701 N N . THR A 1 99 ? 6.198 -2.691 3.459 1.00 98.38 99 THR A N 1
ATOM 702 C CA . THR A 1 99 ? 5.483 -2.069 4.585 1.00 98.38 99 THR A CA 1
ATOM 703 C C . THR A 1 99 ? 4.501 -1.016 4.086 1.00 98.38 99 THR A C 1
ATOM 705 O O . THR A 1 99 ? 4.899 -0.097 3.372 1.00 98.38 99 THR A O 1
ATOM 708 N N . LEU A 1 100 ? 3.234 -1.110 4.494 1.00 98.38 100 LEU A N 1
ATOM 709 C CA . LEU A 1 100 ? 2.276 -0.010 4.385 1.00 98.38 100 LEU A CA 1
ATOM 710 C C . LEU A 1 100 ? 2.299 0.774 5.701 1.00 98.38 100 LEU A C 1
ATOM 712 O O . LEU A 1 100 ? 1.923 0.232 6.740 1.00 98.38 100 LEU A O 1
ATOM 716 N N . THR A 1 101 ? 2.750 2.025 5.656 1.00 98.00 101 THR A N 1
ATOM 717 C CA . THR A 1 101 ? 2.793 2.913 6.825 1.00 98.00 101 THR A CA 1
ATOM 718 C C . THR A 1 101 ? 1.603 3.857 6.787 1.00 98.00 101 THR A C 1
ATOM 720 O O . THR A 1 101 ? 1.452 4.639 5.844 1.00 98.00 101 THR A O 1
ATOM 723 N N . PHE A 1 102 ? 0.784 3.795 7.831 1.00 97.25 102 PHE A N 1
ATOM 724 C CA . PHE A 1 102 ? -0.408 4.606 7.970 1.00 97.25 102 PHE A CA 1
ATOM 725 C C . PHE A 1 102 ? -0.054 6.072 8.217 1.00 97.25 102 PHE A C 1
ATOM 727 O O . PHE A 1 102 ? 0.759 6.388 9.085 1.00 97.25 102 PHE A O 1
ATOM 734 N N . THR A 1 103 ? -0.664 6.971 7.449 1.00 95.62 103 THR A N 1
ATOM 735 C CA . THR A 1 103 ? -0.477 8.425 7.581 1.00 95.62 103 THR A CA 1
ATOM 736 C C . THR A 1 103 ? -1.631 9.110 8.316 1.00 95.62 103 THR A C 1
ATOM 738 O O . THR A 1 103 ? -1.513 10.287 8.648 1.00 95.62 103 THR A O 1
ATOM 741 N N . GLY A 1 104 ? -2.719 8.389 8.614 1.00 92.06 104 GLY A N 1
ATOM 742 C CA . GLY A 1 104 ? -3.884 8.910 9.335 1.00 92.06 104 GLY A CA 1
ATOM 743 C C . GLY A 1 104 ? -5.215 8.580 8.664 1.00 92.06 104 GLY A C 1
ATOM 744 O O . GLY A 1 104 ? -5.265 8.193 7.500 1.00 92.06 104 GLY A O 1
ATOM 745 N N . GLY A 1 105 ? -6.307 8.739 9.415 1.00 89.19 105 GLY A N 1
ATOM 746 C CA . GLY A 1 105 ? -7.673 8.411 8.996 1.00 89.19 105 GLY A CA 1
ATOM 747 C C . GLY A 1 105 ? -8.340 7.405 9.938 1.00 89.19 105 GLY A C 1
ATOM 748 O O . GLY A 1 105 ? -7.836 7.148 11.027 1.00 89.19 105 GLY A O 1
ATOM 749 N N . ALA A 1 106 ? -9.470 6.831 9.517 1.00 87.62 106 ALA A N 1
ATOM 750 C CA . ALA A 1 106 ? -10.242 5.896 10.342 1.00 87.62 106 ALA A CA 1
ATOM 751 C C . ALA A 1 106 ? -9.598 4.499 10.454 1.00 87.62 106 ALA A C 1
ATOM 753 O O . ALA A 1 106 ? -9.612 3.893 11.522 1.00 87.62 106 ALA A O 1
ATOM 754 N N . SER A 1 107 ? -9.024 3.988 9.363 1.00 92.00 107 SER A N 1
ATOM 755 C CA . SER A 1 107 ? -8.282 2.725 9.323 1.00 92.00 107 SER A CA 1
ATOM 756 C C . SER A 1 107 ? -7.307 2.716 8.143 1.00 92.00 107 SER A C 1
ATOM 758 O O . SER A 1 107 ? -7.490 3.464 7.185 1.00 92.00 107 SER A O 1
ATOM 760 N N . LEU A 1 108 ? -6.271 1.872 8.200 1.00 95.00 108 LEU A N 1
ATOM 761 C CA . LEU A 1 108 ? -5.328 1.687 7.089 1.00 95.00 108 LEU A CA 1
ATOM 762 C C . LEU A 1 108 ? -5.971 0.910 5.927 1.00 95.00 108 LEU A C 1
ATOM 764 O O . LEU A 1 108 ? -5.876 1.331 4.778 1.00 95.00 108 LEU A O 1
ATOM 768 N N . LEU A 1 109 ? -6.641 -0.205 6.228 1.00 95.88 109 LEU A N 1
ATOM 769 C CA . LEU A 1 109 ? -7.427 -0.981 5.269 1.00 95.88 109 LEU A CA 1
ATOM 770 C C . LEU A 1 109 ? -8.877 -1.049 5.747 1.00 95.88 109 LEU A C 1
ATOM 772 O O . LEU A 1 109 ? -9.138 -1.276 6.932 1.00 95.88 109 LEU A O 1
ATOM 776 N N . ALA A 1 110 ? -9.813 -0.886 4.824 1.00 95.25 110 ALA A N 1
ATOM 777 C CA . ALA A 1 110 ? -11.233 -1.120 5.032 1.00 95.25 110 ALA A CA 1
ATOM 778 C C . ALA A 1 110 ? -11.768 -2.020 3.918 1.00 95.25 110 ALA A C 1
ATOM 780 O O . ALA A 1 110 ? -11.294 -1.979 2.786 1.00 95.25 110 ALA A O 1
ATOM 781 N N . ALA A 1 111 ? -12.744 -2.855 4.245 1.00 94.31 111 ALA A N 1
ATOM 782 C CA . ALA A 1 111 ? -13.418 -3.729 3.300 1.00 94.31 111 ALA A CA 1
ATOM 783 C C . ALA A 1 111 ? -14.891 -3.816 3.700 1.00 94.31 111 ALA A C 1
ATOM 785 O O . ALA A 1 111 ? -15.193 -4.123 4.851 1.00 94.31 111 ALA A O 1
ATOM 786 N N . GLU A 1 112 ? -15.800 -3.555 2.765 1.00 87.19 112 GLU A N 1
ATOM 787 C CA . GLU A 1 112 ? -17.243 -3.653 2.989 1.00 87.19 112 GLU A CA 1
ATOM 788 C C . GLU A 1 112 ? -17.844 -4.549 1.907 1.00 87.19 112 GLU A C 1
ATOM 790 O O . GLU A 1 112 ? -17.562 -4.365 0.723 1.00 87.19 112 GLU A O 1
ATOM 795 N N . GLY A 1 113 ? -18.610 -5.567 2.316 1.00 80.50 113 GLY A N 1
ATOM 796 C CA . GLY A 1 113 ? -19.209 -6.538 1.392 1.00 80.50 113 GLY A CA 1
ATOM 797 C C . GLY A 1 113 ? -18.199 -7.258 0.484 1.00 80.50 113 GLY A C 1
ATOM 798 O O . GLY A 1 113 ? -18.543 -7.646 -0.632 1.00 80.50 113 GLY A O 1
ATOM 799 N N . ALA A 1 114 ? -16.940 -7.382 0.913 1.00 81.25 114 ALA A N 1
ATOM 800 C CA . ALA A 1 114 ? -15.868 -7.910 0.082 1.00 81.25 114 ALA A CA 1
ATOM 801 C C . ALA A 1 114 ? -15.673 -9.419 0.295 1.00 81.25 114 ALA A C 1
ATOM 803 O O . ALA A 1 114 ? -15.340 -9.864 1.391 1.00 81.25 114 ALA A O 1
ATOM 804 N N . ASP A 1 115 ? -15.800 -10.188 -0.787 1.00 87.12 115 ASP A N 1
ATOM 805 C CA . ASP A 1 115 ? -15.445 -11.609 -0.816 1.00 87.12 115 ASP A CA 1
ATOM 806 C C . ASP A 1 115 ? -14.040 -11.814 -1.408 1.00 87.12 115 ASP A C 1
ATOM 808 O O . ASP A 1 115 ? -13.596 -11.032 -2.255 1.00 87.12 115 ASP A O 1
ATOM 812 N N . HIS A 1 116 ? -13.393 -12.930 -1.054 1.00 88.88 116 HIS A N 1
ATOM 813 C CA . HIS A 1 116 ? -12.138 -13.404 -1.666 1.00 88.88 116 HIS A CA 1
ATOM 814 C C . HIS A 1 116 ? -10.977 -12.395 -1.587 1.00 88.88 116 HIS A C 1
ATOM 816 O O . HIS A 1 116 ? -10.256 -12.179 -2.561 1.00 88.88 116 HIS A O 1
ATOM 822 N N . LEU A 1 117 ? -10.795 -11.772 -0.421 1.00 94.94 117 LEU A N 1
ATOM 823 C CA . LEU A 1 117 ? -9.655 -10.896 -0.162 1.00 94.94 117 LEU A CA 1
ATOM 824 C C . LEU A 1 117 ? -8.394 -11.699 0.162 1.00 94.94 117 LEU A C 1
ATOM 826 O O . LEU A 1 117 ? -8.426 -12.611 0.987 1.00 94.94 117 LEU A O 1
ATOM 830 N N . GLY A 1 118 ? -7.273 -11.321 -0.451 1.00 95.19 118 GLY A N 1
ATOM 831 C CA . GLY A 1 118 ? -5.964 -11.911 -0.180 1.00 95.19 118 GLY A CA 1
ATOM 832 C C . GLY A 1 118 ? -4.953 -10.850 0.227 1.00 95.19 118 GLY A C 1
ATOM 833 O O . GLY A 1 118 ? -4.690 -9.928 -0.533 1.00 95.19 118 GLY A O 1
ATOM 834 N N . LEU A 1 119 ? -4.352 -10.982 1.406 1.00 96.62 119 LEU A N 1
ATOM 835 C CA . LEU A 1 119 ? -3.251 -10.131 1.860 1.00 96.62 119 LEU A CA 1
ATOM 836 C C . LEU A 1 119 ? -2.093 -11.046 2.242 1.00 96.62 119 LEU A C 1
ATOM 838 O O . LEU A 1 119 ? -2.248 -11.905 3.108 1.00 96.62 119 LEU A O 1
ATOM 842 N N . SER A 1 120 ? -0.939 -10.903 1.595 1.00 96.00 120 SER A N 1
ATOM 843 C CA . SER A 1 120 ? 0.203 -11.779 1.867 1.00 96.00 120 SER A CA 1
ATOM 844 C C . SER A 1 120 ? 1.522 -11.029 1.836 1.00 96.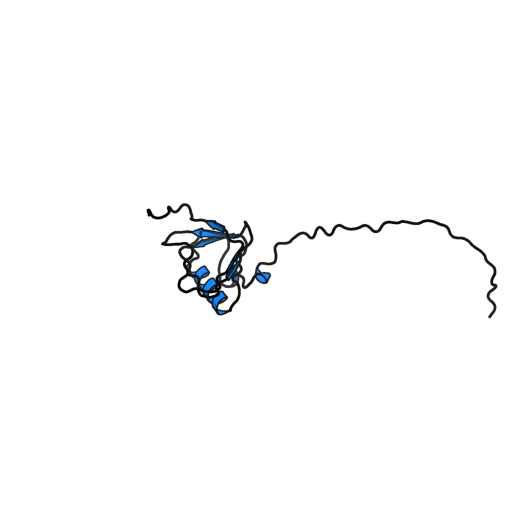00 120 SER A C 1
ATOM 846 O O . SER A 1 120 ? 1.746 -10.174 0.983 1.00 96.00 120 SER A O 1
ATOM 848 N N . ASN A 1 121 ? 2.420 -11.388 2.757 1.00 96.12 121 ASN A N 1
ATOM 849 C CA . ASN A 1 121 ? 3.783 -10.856 2.815 1.00 96.12 121 ASN A CA 1
ATOM 850 C C . ASN A 1 121 ? 3.853 -9.319 2.941 1.00 96.12 121 ASN A C 1
ATOM 852 O O . ASN A 1 121 ? 4.750 -8.692 2.382 1.00 96.12 121 ASN A O 1
ATOM 856 N N . LEU A 1 122 ? 2.912 -8.728 3.681 1.00 97.69 122 LEU A N 1
ATOM 857 C CA . LEU A 1 122 ? 2.836 -7.295 3.969 1.00 97.69 122 LEU A CA 1
ATOM 858 C C . LEU A 1 122 ? 3.047 -7.053 5.461 1.00 97.69 122 LEU A C 1
ATOM 860 O O . LEU A 1 122 ? 2.544 -7.810 6.291 1.00 97.69 122 LEU A O 1
ATOM 864 N N . THR A 1 123 ? 3.728 -5.963 5.787 1.00 98.12 123 THR A N 1
ATOM 865 C CA . THR A 1 123 ? 3.741 -5.384 7.130 1.00 98.12 123 THR A CA 1
ATOM 866 C C . THR A 1 123 ? 2.797 -4.186 7.158 1.00 98.12 123 THR A C 1
ATOM 868 O O . THR A 1 123 ? 2.858 -3.328 6.277 1.00 98.12 123 THR A O 1
ATOM 871 N N . PHE A 1 124 ? 1.947 -4.109 8.180 1.00 97.50 124 PHE A N 1
ATOM 872 C CA . PHE A 1 124 ? 1.115 -2.939 8.452 1.00 97.50 124 PHE A CA 1
ATOM 873 C C . PHE A 1 124 ? 1.707 -2.177 9.631 1.00 97.50 124 PHE A C 1
ATOM 875 O O . PHE A 1 124 ? 1.787 -2.702 10.739 1.00 97.50 124 PHE A O 1
ATOM 882 N N . ASP A 1 125 ? 2.141 -0.951 9.374 1.00 96.81 125 ASP A N 1
ATOM 883 C CA . ASP A 1 125 ? 2.688 -0.048 10.375 1.00 96.81 125 ASP A CA 1
ATOM 884 C C . ASP A 1 125 ? 1.667 1.063 10.638 1.00 96.81 125 ASP A C 1
ATOM 886 O O . ASP A 1 125 ? 1.304 1.812 9.732 1.00 96.81 125 ASP A O 1
ATOM 890 N N . GLY A 1 126 ? 1.191 1.166 11.880 1.00 95.06 126 GLY A N 1
ATOM 891 C CA . GLY A 1 126 ? 0.221 2.182 12.296 1.00 95.06 126 GLY A CA 1
ATOM 892 C C . GLY A 1 126 ? 0.781 3.607 12.344 1.00 95.06 126 GLY A C 1
ATOM 893 O O . GLY A 1 126 ? 0.049 4.521 12.706 1.00 95.06 126 GLY A O 1
ATOM 894 N N . GLY A 1 127 ? 2.067 3.814 12.038 1.00 92.50 127 GLY A N 1
ATOM 895 C CA . GLY A 1 127 ? 2.691 5.139 12.011 1.00 92.50 127 GLY A CA 1
ATOM 896 C C . GLY A 1 127 ? 2.798 5.798 13.389 1.00 92.50 127 GLY A C 1
ATOM 897 O O . GLY A 1 127 ? 2.992 7.007 13.477 1.00 92.50 127 GLY A O 1
ATOM 898 N N . GLY A 1 128 ? 2.636 5.021 14.467 1.00 92.00 128 GLY A N 1
ATOM 899 C CA . GLY A 1 128 ? 2.541 5.531 15.838 1.00 92.00 128 GLY A CA 1
ATOM 900 C C . GLY A 1 128 ? 1.208 6.215 16.168 1.00 92.00 128 GLY A C 1
ATOM 901 O O . GLY A 1 128 ? 1.113 6.878 17.198 1.00 92.00 128 GLY A O 1
ATOM 902 N N . ILE A 1 129 ? 0.185 6.072 15.318 1.00 88.62 129 ILE A N 1
ATOM 903 C CA . ILE A 1 129 ? -1.137 6.664 15.541 1.00 88.62 129 ILE A CA 1
ATOM 904 C C . ILE A 1 129 ? -1.870 5.870 16.640 1.00 88.62 129 ILE A C 1
ATOM 906 O O . ILE A 1 129 ? -1.973 4.644 16.526 1.00 88.62 129 ILE A O 1
ATOM 910 N N . PRO A 1 130 ? -2.379 6.530 17.700 1.00 86.12 130 PRO A N 1
ATOM 911 C CA . PRO A 1 130 ? -3.123 5.858 18.760 1.00 86.12 130 PRO A CA 1
ATOM 912 C C . PRO A 1 130 ? -4.389 5.190 18.224 1.00 86.12 130 PRO A C 1
ATOM 914 O O . PRO A 1 130 ? -5.062 5.728 17.344 1.00 86.12 130 PRO A O 1
ATOM 917 N N . LEU A 1 131 ? -4.747 4.041 18.796 1.00 78.50 131 LEU A N 1
ATOM 918 C CA . LEU A 1 131 ? -6.071 3.470 18.572 1.00 78.50 131 LEU A CA 1
ATOM 919 C C . LEU A 1 131 ? -7.130 4.362 19.239 1.00 78.50 131 LEU A C 1
ATOM 921 O O . LEU A 1 131 ? -6.857 4.917 20.306 1.00 78.50 131 LEU A O 1
ATOM 925 N N . PRO A 1 132 ? -8.328 4.494 18.648 1.00 75.75 132 PRO A N 1
ATOM 926 C CA . PRO A 1 132 ? -9.434 5.179 19.305 1.00 75.75 132 PRO A CA 1
ATOM 927 C C . PRO A 1 132 ? -9.776 4.501 20.640 1.00 75.75 132 PRO A C 1
ATOM 929 O O . PRO A 1 132 ? -9.668 3.276 20.772 1.00 75.75 132 PRO A O 1
ATOM 932 N N . GLU A 1 133 ? -10.180 5.302 21.629 1.00 78.00 133 GLU A N 1
ATOM 933 C CA . GLU A 1 133 ? -10.688 4.786 22.903 1.00 78.00 133 GLU A CA 1
ATOM 934 C C . GLU A 1 133 ? -11.985 3.997 22.657 1.00 78.00 133 GLU A C 1
ATOM 936 O O . GLU A 1 133 ? -12.796 4.380 21.810 1.00 78.00 133 GLU A O 1
ATOM 941 N N . ARG A 1 134 ? -12.121 2.845 23.325 1.00 66.00 134 ARG A N 1
ATOM 942 C CA . ARG A 1 134 ? -13.251 1.920 23.142 1.00 66.00 134 ARG A CA 1
ATOM 943 C C . ARG A 1 134 ? -14.510 2.379 23.858 1.00 66.00 134 ARG A C 1
ATOM 945 O O . ARG A 1 134 ? -14.377 2.885 24.992 1.00 66.00 134 ARG A O 1
#

Radius of gyration: 28.55 Å; chains: 1; bounding box: 68×73×69 Å